Protein AF-A0A1F4R4F5-F1 (afdb_monomer)

Mean predicted aligned error: 3.31 Å

Foldseek 3Di:
DLLLVVDDLVCLLVNVVVCQVVVPLVSLVVNLVVLLVLLVVLLVVLDPVSVVSLVSSLCVLPDDRPDDGPCPPSSVVSSVSSVVSSVVSVVSRD

Nearest PDB structures (foldseek):
  6cap-assembly1_T  TM=4.464E-01  e=1.034E+00  Thermus thermophilus HB8
  4v48-assembly1_BT  TM=4.603E-01  e=1.362E+00  Escherichia coli
  8ud6-assembly2_2t  TM=4.528E-01  e=3.112E+00  Thermus thermophilus HB8
  8uu6-assembly1_t  TM=4.162E-01  e=2.362E+00  Listeria innocua
  7nhk-assembly1_u  TM=4.415E-01  e=4.576E+00  Enterococcus faecalis

Organism: NCBI:txid1802567

Secondary structure (DSSP, 8-state):
--GGGG--GGGHHHHHHHHHHHT-THHHHHHHHHHHHHHHHHHHH--HHHHHHHHHHHHHHHSPPSS--S-HHHHHHHHHHHHHHHHHHHHHH-

Radius of gyration: 12.98 Å; Cα contacts (8 Å, |Δi|>4): 65; chains: 1; bounding box: 34×20×34 Å

Solvent-accessible surface area (backbone atoms only — not comparable to full-atom values): 5561 Å² total; per-residue (Å²): 129,72,59,58,80,74,66,44,79,92,44,46,68,59,43,54,48,50,35,57,74,69,67,41,66,70,50,54,53,56,38,48,58,52,52,53,49,51,50,52,52,34,56,71,64,70,41,73,67,34,52,54,50,51,55,52,44,50,54,61,65,72,45,84,72,96,65,84,67,90,55,57,67,62,53,49,52,51,45,52,50,52,52,51,54,49,56,53,43,41,72,78,76,108

Sequence (94 aa):
MNPVNRFKIDNYKEILREIEELGRLDYLRDLEDKVIKEIADLIHENSDEARAQLIKLEQLVEAKLDFTPRNKFLLSAFKNSLSGALSVAKFYLF

pLDDT: mean 91.59, std 4.29, range [77.19, 96.81]

Structure (mmCIF, N/CA/C/O backbone):
data_AF-A0A1F4R4F5-F1
#
_entry.id   AF-A0A1F4R4F5-F1
#
loop_
_atom_site.group_PDB
_atom_site.id
_atom_site.type_symbol
_atom_site.label_atom_id
_atom_site.label_alt_id
_atom_site.label_comp_id
_atom_site.label_asym_id
_atom_site.label_entity_id
_atom_site.label_seq_id
_atom_site.pdbx_PDB_ins_code
_atom_site.Cartn_x
_atom_site.Cartn_y
_atom_site.Cartn_z
_atom_site.occupancy
_atom_site.B_iso_or_equiv
_atom_site.auth_seq_id
_atom_site.auth_comp_id
_atom_site.auth_asym_id
_atom_site.auth_atom_id
_atom_site.pdbx_PDB_model_num
ATOM 1 N N . MET A 1 1 ? -19.792 5.091 2.346 1.00 80.56 1 MET A N 1
ATOM 2 C CA . MET A 1 1 ? -19.155 4.780 1.045 1.00 80.56 1 MET A CA 1
ATOM 3 C C . MET A 1 1 ? -17.833 4.078 1.335 1.00 80.56 1 MET A C 1
ATOM 5 O O . MET A 1 1 ? -17.208 4.468 2.310 1.00 80.56 1 MET A O 1
ATOM 9 N N . ASN A 1 2 ? -17.442 3.034 0.589 1.00 89.25 2 ASN A N 1
ATOM 10 C CA . ASN A 1 2 ? -16.151 2.361 0.811 1.00 89.25 2 ASN A CA 1
ATOM 11 C C . ASN A 1 2 ? -15.011 3.275 0.300 1.00 89.25 2 ASN A C 1
ATOM 13 O O . ASN A 1 2 ? -14.989 3.559 -0.904 1.00 89.25 2 ASN A O 1
ATOM 17 N N . PRO A 1 3 ? -14.098 3.761 1.168 1.00 91.50 3 PRO A N 1
ATOM 18 C CA . PRO A 1 3 ? -13.025 4.672 0.766 1.00 91.50 3 PRO A CA 1
ATOM 19 C C . PRO A 1 3 ? -12.020 4.013 -0.190 1.00 91.50 3 PRO A C 1
ATOM 21 O O . PRO A 1 3 ? -11.381 4.703 -0.977 1.00 91.50 3 PRO A O 1
ATOM 24 N N . VAL A 1 4 ? -11.936 2.683 -0.228 1.00 94.44 4 VAL A N 1
ATOM 25 C CA . VAL A 1 4 ? -11.057 1.947 -1.151 1.00 94.44 4 VAL A CA 1
ATOM 26 C C . VAL A 1 4 ? -11.416 2.199 -2.618 1.00 94.44 4 VAL A C 1
ATOM 28 O O . VAL A 1 4 ? -10.552 2.182 -3.497 1.00 94.44 4 VAL A O 1
ATOM 31 N N . ASN A 1 5 ? -12.676 2.524 -2.922 1.00 93.00 5 ASN A N 1
ATOM 32 C CA . ASN A 1 5 ? -13.113 2.786 -4.296 1.00 93.00 5 ASN A CA 1
ATOM 33 C C . ASN A 1 5 ? -12.379 3.966 -4.946 1.00 93.00 5 ASN A C 1
ATOM 35 O O . ASN A 1 5 ? -12.160 3.946 -6.155 1.00 93.00 5 ASN A O 1
ATOM 39 N N . ARG A 1 6 ? -11.930 4.937 -4.146 1.00 92.94 6 ARG A N 1
ATOM 40 C CA . ARG A 1 6 ? -11.191 6.128 -4.592 1.00 92.94 6 ARG A CA 1
ATOM 41 C C . ARG A 1 6 ? -9.668 6.007 -4.432 1.00 92.94 6 ARG A C 1
ATOM 43 O O . ARG A 1 6 ? -8.973 7.007 -4.590 1.00 92.94 6 ARG A O 1
ATOM 50 N N . PHE A 1 7 ? -9.156 4.816 -4.114 1.00 94.50 7 PHE A N 1
ATOM 51 C CA . PHE A 1 7 ? -7.721 4.564 -3.987 1.00 94.50 7 PHE A CA 1
ATOM 52 C C . PHE A 1 7 ? -6.944 4.969 -5.248 1.00 94.50 7 PHE A C 1
ATOM 54 O O . PHE A 1 7 ? -7.321 4.609 -6.364 1.00 94.50 7 PHE A O 1
ATOM 61 N N . LYS A 1 8 ? -5.848 5.689 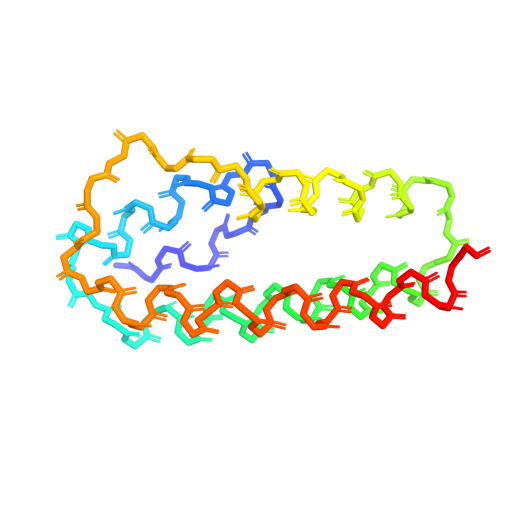-5.014 1.00 93.38 8 LYS A N 1
ATOM 62 C CA . LYS A 1 8 ? -4.722 5.976 -5.903 1.00 93.38 8 LYS A CA 1
ATOM 63 C C . LYS A 1 8 ? -3.452 5.930 -5.050 1.00 93.38 8 LYS A C 1
ATOM 65 O O . LYS A 1 8 ? -3.511 6.213 -3.854 1.00 93.38 8 LYS A O 1
ATOM 70 N N . ILE A 1 9 ? -2.288 5.670 -5.644 1.00 92.94 9 ILE A N 1
ATOM 71 C CA . ILE A 1 9 ? -1.018 5.663 -4.891 1.00 92.94 9 ILE A CA 1
ATOM 72 C C . ILE A 1 9 ? -0.833 6.977 -4.110 1.00 92.94 9 ILE A C 1
ATOM 74 O O . ILE A 1 9 ? -0.496 6.954 -2.928 1.00 92.94 9 ILE A O 1
ATOM 78 N N . ASP A 1 10 ? -1.166 8.117 -4.722 1.00 92.38 10 ASP A N 1
ATOM 79 C CA . ASP A 1 10 ? -1.049 9.449 -4.109 1.00 92.38 10 ASP A CA 1
ATOM 80 C C . ASP A 1 10 ? -1.851 9.634 -2.817 1.00 92.38 10 ASP A C 1
ATOM 82 O O . ASP A 1 10 ? -1.427 10.382 -1.937 1.00 92.38 10 ASP A O 1
ATOM 86 N N . ASN A 1 11 ? -3.000 8.965 -2.691 1.00 93.44 11 ASN A N 1
ATOM 87 C CA . ASN A 1 11 ? -3.896 9.122 -1.545 1.00 93.44 11 ASN A CA 1
ATOM 88 C C . ASN A 1 11 ? -3.876 7.925 -0.584 1.00 93.44 11 ASN A C 1
ATOM 90 O O . ASN A 1 11 ? -4.671 7.891 0.350 1.00 93.44 11 ASN A O 1
ATOM 94 N N . TYR A 1 12 ? -2.946 6.976 -0.745 1.00 93.19 12 TYR A N 1
ATOM 95 C CA . TYR A 1 12 ? -2.841 5.765 0.081 1.00 93.19 12 TYR A CA 1
ATOM 96 C C . TYR A 1 12 ? -2.980 6.030 1.592 1.00 93.19 12 TYR A C 1
ATOM 98 O O . TYR A 1 12 ? -3.776 5.380 2.270 1.00 93.19 12 TYR A O 1
ATOM 106 N N . LYS A 1 13 ? -2.250 7.020 2.129 1.00 91.75 13 LYS A N 1
ATOM 107 C CA . LYS A 1 13 ? -2.290 7.354 3.565 1.00 91.75 13 LYS A CA 1
ATOM 108 C C . LYS A 1 13 ? -3.643 7.911 4.011 1.00 91.75 13 LYS A C 1
ATOM 110 O O . LYS A 1 13 ? -4.067 7.635 5.129 1.00 91.75 13 LYS A O 1
ATOM 115 N N . GLU A 1 14 ? -4.300 8.685 3.150 1.00 93.12 14 GLU A N 1
ATOM 116 C CA . GLU A 1 14 ? -5.631 9.238 3.407 1.00 93.12 14 GLU A CA 1
ATOM 117 C C . GLU A 1 14 ? -6.669 8.113 3.478 1.00 93.12 14 GLU A C 1
ATOM 119 O O . GLU A 1 14 ? -7.415 8.035 4.451 1.00 93.12 14 GLU A O 1
ATOM 124 N N . ILE A 1 15 ? -6.652 7.186 2.510 1.00 93.88 15 ILE A N 1
ATOM 125 C CA . ILE A 1 15 ? -7.553 6.023 2.510 1.00 93.88 15 ILE A CA 1
ATOM 126 C C . ILE A 1 15 ? -7.348 5.185 3.770 1.00 93.88 15 ILE A C 1
ATOM 128 O O . ILE A 1 15 ? -8.312 4.812 4.436 1.00 93.88 15 ILE A O 1
ATOM 132 N N . LEU A 1 16 ? -6.089 4.917 4.121 1.00 92.31 16 LEU A N 1
ATOM 133 C CA . LEU A 1 16 ? -5.747 4.127 5.296 1.00 92.31 16 LEU A CA 1
ATOM 134 C C . LEU A 1 16 ? -6.235 4.787 6.595 1.00 92.31 16 LEU A C 1
ATOM 136 O O . LEU A 1 16 ? -6.751 4.099 7.476 1.00 92.31 16 LEU A O 1
ATOM 140 N N . ARG A 1 17 ? -6.117 6.117 6.704 1.00 91.50 17 ARG A N 1
ATOM 141 C CA . ARG A 1 17 ? -6.648 6.871 7.845 1.00 91.50 17 ARG A CA 1
ATOM 142 C C . ARG A 1 17 ? -8.163 6.756 7.932 1.00 91.50 17 ARG A C 1
ATOM 144 O O . ARG A 1 17 ? -8.681 6.478 9.007 1.00 91.50 17 ARG A O 1
ATOM 151 N N . GLU A 1 18 ? -8.871 6.932 6.823 1.00 92.69 18 GLU A N 1
ATOM 152 C CA . GLU A 1 18 ? -10.331 6.837 6.828 1.00 92.69 18 GLU A CA 1
A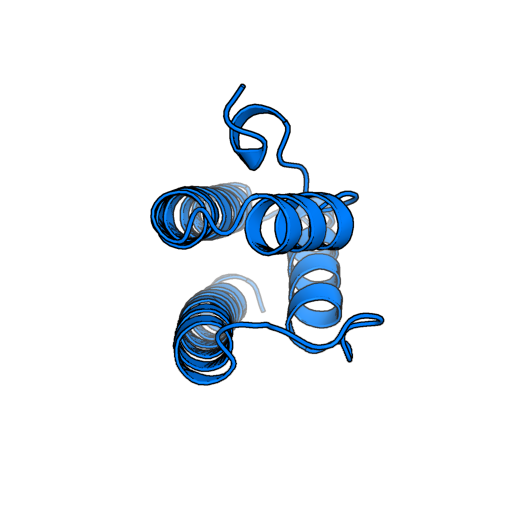TOM 153 C C . GLU A 1 18 ? -10.825 5.444 7.214 1.00 92.69 18 GLU A C 1
ATOM 155 O O . GLU A 1 18 ? -11.784 5.320 7.973 1.00 92.69 18 GLU A O 1
ATOM 160 N N . ILE A 1 19 ? -10.159 4.386 6.745 1.00 92.00 19 ILE A N 1
ATOM 161 C CA . ILE A 1 19 ? -10.465 3.006 7.148 1.00 92.00 19 ILE A CA 1
ATOM 162 C C . ILE A 1 19 ? -10.352 2.849 8.673 1.00 92.00 19 ILE A C 1
ATOM 164 O O . ILE A 1 19 ? -11.239 2.273 9.313 1.00 92.00 19 ILE A O 1
ATOM 168 N N . GLU A 1 20 ? -9.292 3.401 9.265 1.00 89.88 20 GLU A N 1
ATOM 169 C CA . GLU A 1 20 ? -9.044 3.368 10.710 1.00 89.88 20 GLU A CA 1
ATOM 170 C C . GLU A 1 20 ? -10.053 4.210 11.508 1.00 89.88 20 GLU A C 1
ATOM 172 O O . GLU A 1 20 ? -10.561 3.760 12.544 1.00 89.88 20 GLU A O 1
ATOM 177 N N . GLU A 1 21 ? -10.405 5.402 11.018 1.00 89.94 21 GLU A N 1
ATOM 178 C CA . GLU A 1 21 ? -11.416 6.280 11.620 1.00 89.94 21 GLU A CA 1
ATOM 179 C C . GLU A 1 21 ? -12.795 5.613 11.638 1.00 89.94 21 GLU A C 1
ATOM 181 O O . GLU A 1 21 ? -13.456 5.578 12.685 1.00 89.94 21 GLU A O 1
ATOM 186 N N . LEU A 1 22 ? -13.176 4.992 10.518 1.00 90.31 22 LEU A N 1
ATOM 187 C CA . LEU A 1 22 ? -14.406 4.215 10.377 1.00 90.31 22 LEU A CA 1
ATOM 188 C C . LEU A 1 22 ? -14.397 2.933 11.223 1.00 90.31 22 LEU A C 1
ATOM 190 O O . LEU A 1 22 ? -15.462 2.386 11.505 1.00 90.31 22 LEU A O 1
ATOM 194 N N . GLY A 1 23 ? -13.219 2.438 11.617 1.00 85.12 23 GLY A N 1
ATOM 195 C CA . GLY A 1 23 ? -13.068 1.173 12.341 1.00 85.12 23 GLY A CA 1
ATOM 196 C C . GLY A 1 23 ? -13.489 -0.048 11.515 1.00 85.12 23 GLY A C 1
ATOM 197 O O . GLY A 1 23 ? -13.877 -1.072 12.077 1.00 85.12 23 GLY A O 1
ATOM 198 N N . ARG A 1 24 ? -13.454 0.064 10.183 1.00 85.88 24 ARG A N 1
ATOM 199 C CA . ARG A 1 24 ? -13.945 -0.948 9.238 1.00 85.88 24 ARG A CA 1
ATOM 200 C C . ARG A 1 24 ? -12.792 -1.776 8.694 1.00 85.88 24 ARG A C 1
ATOM 202 O O . ARG A 1 24 ? -12.251 -1.498 7.632 1.00 85.88 24 ARG A O 1
ATOM 209 N N . LEU A 1 25 ? -12.404 -2.792 9.460 1.00 83.00 25 LEU A N 1
ATOM 210 C CA . LEU A 1 25 ? -11.260 -3.660 9.153 1.00 83.00 25 LEU A CA 1
ATOM 211 C C . LEU A 1 25 ? -11.440 -4.472 7.863 1.00 83.00 25 LEU A C 1
ATOM 213 O O . LEU A 1 25 ? -10.456 -4.846 7.237 1.00 83.00 25 LEU A O 1
ATOM 217 N N . ASP A 1 26 ? -12.681 -4.713 7.447 1.00 89.31 26 ASP A N 1
ATOM 218 C CA . ASP A 1 26 ? -13.009 -5.300 6.149 1.00 89.31 26 ASP A CA 1
ATOM 219 C C . ASP A 1 26 ? -12.444 -4.469 4.988 1.00 89.31 26 ASP A C 1
ATOM 221 O O . ASP A 1 26 ? -11.882 -5.024 4.048 1.00 89.31 26 ASP A O 1
ATOM 225 N N . TYR A 1 27 ? -12.457 -3.139 5.108 1.00 93.69 27 TYR A N 1
ATOM 226 C CA . TYR A 1 27 ? -11.888 -2.258 4.088 1.00 93.69 27 TYR A CA 1
ATOM 227 C C . TYR A 1 27 ? -10.358 -2.286 4.045 1.00 93.69 27 TYR A C 1
ATOM 229 O O . TYR A 1 27 ? -9.780 -1.909 3.030 1.00 93.69 27 TYR A O 1
ATOM 237 N N . LEU A 1 28 ? -9.685 -2.742 5.108 1.00 92.75 28 LEU A N 1
ATOM 238 C CA . LEU A 1 28 ? -8.233 -2.933 5.075 1.00 92.75 28 LEU A CA 1
ATOM 239 C C . LEU A 1 28 ? -7.859 -4.072 4.119 1.00 92.75 28 LEU A C 1
ATOM 241 O O . LEU A 1 28 ? -6.901 -3.941 3.364 1.00 92.75 28 LEU A O 1
ATOM 245 N N . ARG A 1 29 ? -8.653 -5.149 4.113 1.00 92.44 29 ARG A N 1
ATOM 246 C CA . ARG A 1 29 ? -8.496 -6.257 3.165 1.00 92.44 29 ARG A CA 1
ATOM 247 C C . ARG A 1 29 ? -8.843 -5.829 1.740 1.00 92.44 29 ARG A C 1
ATOM 249 O O . ARG A 1 29 ? -8.086 -6.112 0.824 1.00 92.44 29 ARG A O 1
ATOM 256 N N . ASP A 1 30 ? -9.934 -5.086 1.557 1.00 95.31 30 ASP A N 1
ATOM 257 C CA . ASP A 1 30 ? -10.276 -4.544 0.234 1.00 95.31 30 ASP A CA 1
ATOM 258 C C . ASP A 1 30 ? -9.151 -3.646 -0.313 1.00 95.31 30 ASP A C 1
ATOM 260 O O . ASP A 1 30 ? -8.845 -3.666 -1.508 1.00 95.31 30 ASP A O 1
ATOM 264 N N . LEU A 1 31 ? -8.535 -2.836 0.558 1.00 95.62 31 LEU A N 1
ATOM 265 C CA . LEU A 1 31 ? -7.395 -1.999 0.196 1.00 95.62 31 LEU A CA 1
ATOM 266 C C . LEU A 1 31 ? -6.185 -2.853 -0.183 1.00 95.62 31 LEU A C 1
ATOM 268 O O . LEU A 1 31 ? -5.509 -2.529 -1.153 1.00 95.62 31 LEU A O 1
ATOM 272 N N . GLU A 1 32 ? -5.921 -3.925 0.559 1.00 95.81 32 GLU A N 1
ATOM 273 C CA . GLU A 1 32 ? -4.822 -4.857 0.296 1.00 95.81 32 GLU A CA 1
ATOM 274 C C . GLU A 1 32 ? -4.940 -5.457 -1.100 1.00 95.81 32 GLU A C 1
ATOM 276 O O . GLU A 1 32 ? -4.032 -5.294 -1.915 1.00 95.81 32 GLU A O 1
ATOM 281 N N . ASP A 1 33 ? -6.093 -6.054 -1.405 1.00 96.00 33 ASP A N 1
ATOM 282 C CA . ASP A 1 33 ? -6.370 -6.670 -2.702 1.00 96.00 33 ASP A CA 1
ATOM 283 C C . ASP A 1 33 ? -6.214 -5.649 -3.839 1.00 96.00 33 ASP A C 1
ATOM 285 O O . ASP A 1 33 ? -5.647 -5.947 -4.895 1.00 96.00 33 ASP A O 1
ATOM 289 N N . LYS A 1 34 ? -6.670 -4.410 -3.618 1.00 96.38 34 LYS A N 1
ATOM 290 C CA . LYS A 1 34 ? -6.576 -3.342 -4.615 1.00 96.38 34 LYS A CA 1
ATOM 291 C C . LYS A 1 34 ? -5.144 -2.857 -4.836 1.00 96.38 34 LYS A C 1
ATOM 293 O O . LYS A 1 34 ? -4.760 -2.644 -5.982 1.00 96.38 34 LYS A O 1
ATOM 298 N N . VAL A 1 35 ? -4.353 -2.703 -3.775 1.00 96.81 35 VAL A N 1
ATOM 299 C CA . VAL A 1 35 ? -2.941 -2.303 -3.877 1.00 96.81 35 VAL A CA 1
ATOM 300 C C . VAL A 1 35 ? -2.117 -3.414 -4.529 1.00 96.81 35 VAL A C 1
ATOM 302 O O . VAL A 1 35 ? -1.289 -3.125 -5.386 1.00 96.81 35 VAL A O 1
ATOM 305 N N . ILE A 1 36 ? -2.353 -4.681 -4.177 1.00 96.25 36 ILE A N 1
ATOM 306 C CA . ILE A 1 36 ? -1.669 -5.824 -4.800 1.00 96.25 36 ILE A CA 1
ATOM 307 C C . ILE A 1 36 ? -1.985 -5.894 -6.294 1.00 96.25 36 ILE A C 1
ATOM 309 O O . ILE A 1 36 ? -1.082 -6.122 -7.099 1.00 96.25 36 ILE A O 1
ATOM 313 N N . LYS A 1 37 ? -3.244 -5.663 -6.679 1.00 96.38 37 LYS A N 1
ATOM 314 C CA . LYS A 1 37 ? -3.618 -5.584 -8.092 1.00 96.38 37 LYS A CA 1
ATOM 315 C C . LYS A 1 37 ? -2.878 -4.454 -8.810 1.00 96.38 37 LYS A C 1
ATOM 317 O O . LYS A 1 37 ? -2.320 -4.698 -9.870 1.00 96.38 37 LYS A O 1
ATOM 322 N N . GLU A 1 38 ? -2.819 -3.264 -8.213 1.00 96.12 38 GLU A N 1
ATOM 323 C CA . GLU A 1 38 ? -2.072 -2.132 -8.776 1.00 96.12 38 GLU A CA 1
ATOM 324 C C . GLU A 1 38 ? -0.589 -2.484 -8.970 1.00 96.12 38 GLU A C 1
ATOM 326 O O . GLU A 1 38 ? -0.019 -2.223 -10.021 1.00 96.12 38 GLU A O 1
ATOM 331 N N . ILE A 1 39 ? 0.032 -3.149 -7.989 1.00 96.06 39 ILE A N 1
ATOM 332 C CA . ILE A 1 39 ? 1.413 -3.633 -8.106 1.00 96.06 39 ILE A CA 1
ATOM 333 C C . ILE A 1 39 ? 1.557 -4.586 -9.299 1.00 96.06 39 ILE A C 1
ATOM 335 O O . ILE A 1 39 ? 2.503 -4.454 -10.071 1.00 96.06 39 ILE A O 1
ATOM 339 N N . ALA A 1 40 ? 0.633 -5.535 -9.464 1.00 95.38 40 ALA A N 1
ATOM 340 C CA . ALA A 1 40 ? 0.655 -6.475 -10.582 1.00 95.38 40 ALA A CA 1
ATOM 341 C C . ALA A 1 40 ? 0.496 -5.772 -11.940 1.00 95.38 40 ALA A C 1
ATOM 343 O O . ALA A 1 40 ? 1.224 -6.098 -12.878 1.00 95.38 40 ALA A O 1
ATOM 344 N N . ASP A 1 41 ? -0.403 -4.789 -12.030 1.00 95.50 41 ASP A N 1
ATOM 345 C CA . ASP A 1 41 ? -0.626 -3.995 -13.240 1.00 95.50 41 ASP A CA 1
ATOM 346 C C . ASP A 1 41 ? 0.637 -3.181 -13.599 1.00 95.50 41 ASP A C 1
ATOM 348 O O . ASP A 1 41 ? 1.069 -3.196 -14.752 1.00 95.50 41 ASP A O 1
ATOM 352 N N . LEU A 1 42 ? 1.312 -2.582 -12.609 1.00 95.12 42 LEU A N 1
ATOM 353 C CA . LEU A 1 42 ? 2.582 -1.861 -12.798 1.00 95.12 42 LEU A CA 1
ATOM 354 C C . LEU A 1 42 ? 3.729 -2.782 -13.249 1.00 95.12 42 LEU A C 1
ATOM 356 O O . LEU A 1 42 ? 4.531 -2.402 -14.102 1.00 95.12 42 LEU A O 1
ATOM 360 N N . ILE A 1 43 ? 3.804 -4.009 -12.717 1.00 93.88 43 ILE A N 1
ATOM 361 C CA . ILE A 1 4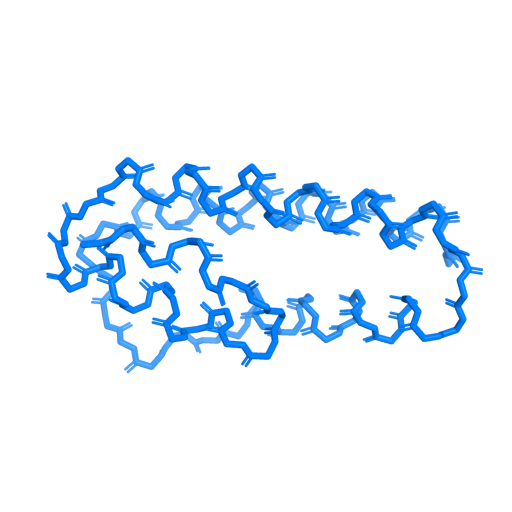3 ? 4.750 -5.028 -13.212 1.00 93.88 43 ILE A CA 1
ATOM 362 C C . ILE A 1 43 ? 4.476 -5.342 -14.681 1.00 93.88 43 ILE A C 1
ATOM 364 O O . ILE A 1 43 ? 5.411 -5.484 -15.466 1.00 93.88 43 ILE A O 1
ATOM 368 N N . HIS A 1 44 ? 3.202 -5.461 -15.053 1.00 93.94 44 HIS A N 1
ATOM 369 C CA . HIS A 1 44 ? 2.818 -5.801 -16.415 1.00 93.94 44 HIS A CA 1
ATOM 370 C C . HIS A 1 44 ? 3.107 -4.669 -17.407 1.00 93.94 44 HIS A C 1
ATOM 372 O O . HIS A 1 44 ? 3.482 -4.941 -18.546 1.00 93.94 44 HIS A O 1
ATOM 378 N N . GLU A 1 45 ? 2.964 -3.413 -16.976 1.00 94.31 45 GLU A N 1
ATOM 379 C CA . GLU A 1 45 ? 3.274 -2.238 -17.792 1.00 94.31 45 GLU A CA 1
ATOM 380 C C . GLU A 1 45 ? 4.771 -2.138 -18.127 1.00 94.31 45 GLU A C 1
ATOM 382 O O . GLU A 1 45 ? 5.123 -1.792 -19.254 1.00 94.31 45 GLU A O 1
ATOM 387 N N . ASN A 1 46 ? 5.651 -2.484 -17.175 1.00 90.94 46 ASN A N 1
ATOM 388 C CA . A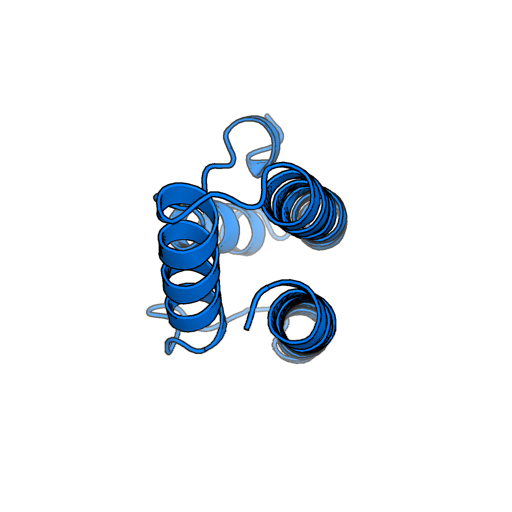SN A 1 46 ? 7.110 -2.531 -17.351 1.00 90.94 46 ASN A CA 1
ATOM 389 C C . ASN A 1 46 ? 7.714 -1.257 -17.992 1.00 90.94 46 ASN A C 1
ATOM 391 O O . ASN A 1 46 ? 8.605 -1.323 -18.842 1.00 90.94 46 ASN A O 1
ATOM 395 N N . SER A 1 47 ? 7.211 -0.091 -17.583 1.00 93.88 47 SER A N 1
ATOM 396 C CA . SER A 1 47 ? 7.690 1.236 -17.983 1.00 93.88 47 SER A CA 1
ATOM 397 C C . SER A 1 47 ? 8.544 1.883 -16.884 1.00 93.88 47 SER A C 1
ATOM 399 O O . SER A 1 47 ? 8.526 1.468 -15.718 1.00 93.88 47 SER A O 1
ATOM 401 N N . ASP A 1 48 ? 9.297 2.928 -17.233 1.00 93.31 48 ASP A N 1
ATOM 402 C CA . ASP A 1 48 ? 10.046 3.707 -16.240 1.00 93.31 48 ASP A CA 1
ATOM 403 C C . ASP A 1 48 ? 9.096 4.472 -15.304 1.00 93.31 48 ASP A C 1
ATOM 405 O O . ASP A 1 48 ? 9.361 4.594 -14.103 1.00 93.31 48 ASP A O 1
ATOM 409 N N . GLU A 1 49 ? 7.941 4.904 -15.814 1.00 93.69 49 GLU A N 1
ATOM 410 C CA . GLU A 1 49 ? 6.848 5.448 -15.015 1.00 93.69 49 GLU A CA 1
ATOM 411 C C . GLU A 1 49 ? 6.324 4.420 -14.004 1.00 93.69 49 GLU A C 1
ATOM 413 O O . GLU A 1 49 ? 6.160 4.753 -12.826 1.00 93.69 49 GLU A O 1
ATOM 418 N N . ALA A 1 50 ? 6.118 3.165 -14.419 1.00 92.00 50 ALA A N 1
ATOM 419 C CA . ALA A 1 50 ? 5.639 2.109 -13.532 1.00 92.00 50 ALA A CA 1
ATOM 420 C C . ALA A 1 50 ? 6.642 1.797 -12.411 1.00 92.00 50 ALA A C 1
ATOM 422 O O . ALA A 1 50 ? 6.270 1.687 -11.237 1.00 92.00 50 ALA A O 1
ATOM 423 N N . ARG A 1 51 ? 7.939 1.756 -12.738 1.00 93.62 51 ARG A N 1
ATOM 424 C CA . ARG A 1 51 ? 9.023 1.642 -11.747 1.00 93.62 51 ARG A CA 1
ATOM 425 C C . ARG A 1 51 ? 9.003 2.794 -10.744 1.00 93.62 51 ARG A C 1
ATOM 427 O O . ARG A 1 51 ? 9.105 2.559 -9.538 1.00 93.62 51 ARG A O 1
ATOM 434 N N . ALA A 1 52 ? 8.842 4.032 -11.215 1.00 94.12 52 ALA A N 1
ATOM 435 C CA . ALA A 1 52 ? 8.765 5.205 -10.347 1.00 94.12 52 ALA A CA 1
ATOM 436 C C . ALA A 1 52 ? 7.547 5.145 -9.407 1.00 94.12 52 ALA A C 1
ATOM 438 O O . ALA A 1 52 ? 7.657 5.483 -8.224 1.00 94.12 52 ALA A O 1
ATOM 439 N N . GLN A 1 53 ? 6.401 4.669 -9.901 1.00 94.88 53 GLN A N 1
ATOM 440 C CA . GLN A 1 53 ? 5.203 4.477 -9.084 1.00 94.88 53 GLN A CA 1
ATOM 441 C C . GLN A 1 53 ? 5.377 3.388 -8.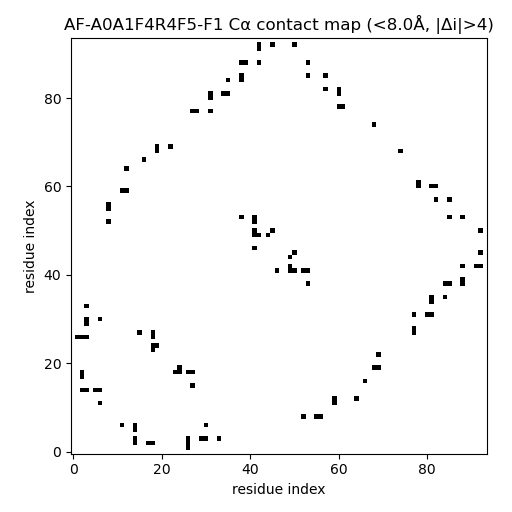020 1.00 94.88 53 GLN A C 1
ATOM 443 O O . GLN A 1 53 ? 4.964 3.597 -6.878 1.00 94.88 53 GLN A O 1
ATOM 448 N N . LEU A 1 54 ? 6.040 2.274 -8.335 1.00 94.69 54 LEU A N 1
ATOM 449 C CA . LEU A 1 54 ? 6.334 1.228 -7.350 1.00 94.69 54 LEU A CA 1
ATOM 450 C C . LEU A 1 54 ? 7.275 1.709 -6.245 1.00 94.69 54 LEU A C 1
ATOM 452 O O . LEU A 1 54 ? 7.013 1.452 -5.071 1.00 94.69 54 LEU A O 1
ATOM 456 N N . ILE A 1 55 ? 8.323 2.462 -6.596 1.00 94.31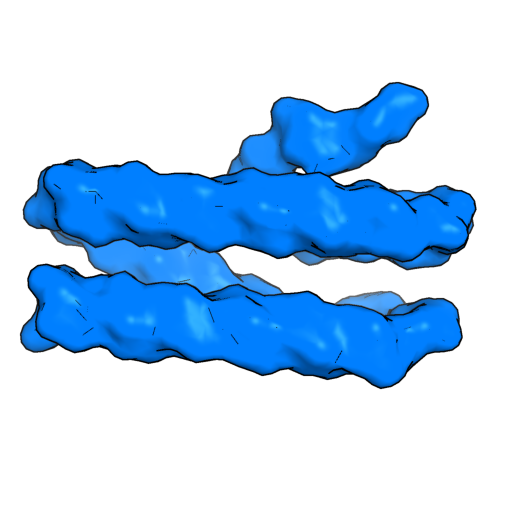 55 ILE A N 1
ATOM 457 C CA . ILE A 1 55 ? 9.220 3.084 -5.608 1.00 94.31 55 ILE A CA 1
ATOM 458 C C . ILE A 1 55 ? 8.427 4.028 -4.698 1.00 94.31 55 ILE A C 1
ATOM 460 O O . ILE A 1 55 ? 8.587 4.012 -3.477 1.00 94.31 55 ILE A O 1
ATOM 464 N N . LYS A 1 56 ? 7.536 4.840 -5.277 1.00 95.31 56 LYS A N 1
ATOM 465 C CA . LYS A 1 56 ? 6.671 5.740 -4.509 1.00 95.31 56 LYS A CA 1
ATOM 466 C C . LYS A 1 56 ? 5.754 4.972 -3.556 1.00 95.31 56 LYS A C 1
ATOM 468 O O . LYS A 1 56 ? 5.620 5.360 -2.397 1.00 95.31 56 LYS A O 1
ATOM 473 N N . LEU A 1 57 ? 5.128 3.896 -4.027 1.00 95.38 57 LEU A N 1
ATOM 474 C CA . LEU A 1 57 ? 4.255 3.054 -3.213 1.00 95.38 57 LEU A CA 1
ATOM 475 C C . LEU A 1 57 ? 5.021 2.413 -2.051 1.00 95.38 57 LEU A C 1
ATOM 477 O O . LEU A 1 57 ? 4.547 2.453 -0.918 1.00 95.38 57 LEU A O 1
ATOM 481 N N . GLU A 1 58 ? 6.224 1.900 -2.297 1.00 94.62 58 GLU A N 1
ATOM 482 C CA . GLU A 1 58 ? 7.081 1.346 -1.249 1.00 94.62 58 GLU A CA 1
ATOM 483 C C . GLU A 1 58 ? 7.404 2.373 -0.163 1.00 94.62 58 GLU A C 1
ATOM 485 O O . GLU A 1 58 ? 7.172 2.116 1.020 1.00 94.62 58 GLU A O 1
ATOM 490 N N . GLN A 1 59 ? 7.827 3.578 -0.554 1.00 94.44 59 GLN A N 1
ATOM 491 C CA . GLN A 1 59 ? 8.082 4.664 0.394 1.00 94.44 59 GLN A CA 1
ATOM 492 C C . GLN A 1 59 ? 6.845 4.988 1.242 1.00 94.44 59 GLN A C 1
ATOM 494 O O . GLN A 1 59 ? 6.958 5.283 2.433 1.00 94.44 59 GLN A O 1
ATOM 499 N N . LEU A 1 60 ? 5.648 4.931 0.653 1.00 93.88 60 LEU A N 1
ATOM 500 C CA . LEU A 1 60 ? 4.394 5.171 1.365 1.00 93.88 60 LEU A CA 1
ATOM 501 C C . LEU A 1 60 ? 4.045 4.046 2.349 1.00 93.88 60 LEU A C 1
ATOM 503 O O . LEU A 1 60 ? 3.557 4.341 3.444 1.00 93.88 60 LEU A O 1
ATOM 507 N N . VAL A 1 61 ? 4.303 2.787 1.986 1.00 92.94 61 VAL A N 1
ATOM 508 C CA . VAL A 1 61 ? 4.081 1.611 2.844 1.00 92.94 61 VAL A CA 1
ATOM 509 C C . VAL A 1 61 ? 5.044 1.618 4.034 1.00 92.94 61 VAL A C 1
ATOM 511 O O . VAL A 1 61 ? 4.611 1.429 5.179 1.00 92.94 61 VAL A O 1
ATOM 514 N N . GLU A 1 62 ? 6.324 1.906 3.798 1.00 90.44 62 GLU A N 1
ATOM 515 C CA . GLU A 1 62 ? 7.369 1.940 4.828 1.00 90.44 62 GLU A CA 1
ATOM 516 C C . GLU A 1 62 ? 7.297 3.181 5.722 1.00 90.44 62 GLU A C 1
ATOM 518 O O . GLU A 1 62 ? 7.706 3.141 6.887 1.00 90.44 62 GLU A O 1
ATOM 523 N N . ALA A 1 63 ? 6.735 4.282 5.217 1.00 89.00 63 ALA A N 1
ATOM 524 C CA . ALA A 1 63 ? 6.637 5.516 5.975 1.00 89.00 63 ALA A CA 1
ATOM 525 C C . ALA A 1 63 ? 5.932 5.318 7.326 1.00 89.00 63 ALA A C 1
ATOM 527 O O . ALA A 1 63 ? 4.921 4.609 7.469 1.00 89.00 63 ALA A O 1
ATOM 528 N N . LYS A 1 64 ? 6.445 6.041 8.329 1.00 84.56 64 LYS A N 1
ATOM 529 C CA . LYS A 1 64 ? 5.750 6.205 9.605 1.00 84.56 64 LYS A CA 1
ATOM 530 C C . LYS A 1 64 ? 4.381 6.830 9.350 1.00 84.56 64 LYS A C 1
ATOM 532 O O . LYS A 1 64 ? 4.244 7.776 8.569 1.00 84.56 64 LYS A O 1
ATOM 537 N N . LEU A 1 65 ? 3.380 6.265 10.011 1.00 85.00 65 LEU A N 1
ATOM 538 C CA . LEU A 1 65 ? 2.030 6.804 10.011 1.00 85.00 65 LEU A CA 1
ATOM 539 C C . LEU A 1 65 ? 1.994 8.020 10.927 1.00 85.00 65 LEU A C 1
ATOM 541 O O . LEU A 1 65 ? 2.663 8.050 11.960 1.00 85.00 65 LEU A O 1
ATOM 545 N N . ASP A 1 66 ? 1.211 9.011 10.537 1.00 84.38 66 ASP A N 1
ATOM 546 C CA . ASP A 1 66 ? 0.975 10.233 11.302 1.00 84.38 66 ASP A CA 1
ATOM 547 C C . ASP A 1 66 ? -0.225 10.112 12.255 1.00 84.38 66 ASP A C 1
ATOM 549 O O . ASP A 1 66 ? -0.593 11.069 12.931 1.00 84.38 66 ASP A O 1
ATOM 553 N N . PHE A 1 67 ? -0.802 8.915 12.353 1.00 82.69 67 PHE A N 1
ATOM 554 C CA . PHE A 1 67 ? -1.849 8.561 13.300 1.00 82.69 67 PHE A CA 1
ATOM 555 C C . PHE A 1 67 ? -1.487 7.273 14.051 1.00 82.69 67 PHE A C 1
ATOM 557 O O . PHE A 1 67 ? -0.677 6.464 13.592 1.00 82.69 67 PHE A O 1
ATOM 564 N N . THR A 1 68 ? -2.101 7.074 15.221 1.00 83.81 68 THR A N 1
ATOM 565 C CA . THR A 1 68 ? -1.955 5.834 15.996 1.00 83.81 68 THR A CA 1
ATOM 566 C C . THR A 1 68 ? -3.027 4.835 15.556 1.00 83.81 68 THR A C 1
ATOM 568 O O . THR A 1 68 ? -4.207 5.115 15.769 1.00 83.81 68 THR A O 1
ATOM 571 N N . PRO A 1 69 ? -2.658 3.677 14.982 1.00 83.56 69 PRO A N 1
ATOM 572 C CA . PRO A 1 69 ? -3.632 2.681 14.551 1.00 83.56 69 PRO A CA 1
ATOM 573 C C . PRO A 1 69 ? -4.396 2.100 15.734 1.00 83.56 69 PRO A C 1
ATOM 575 O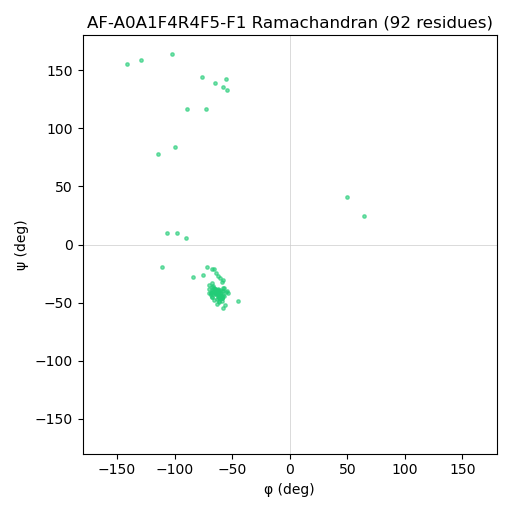 O . PRO A 1 69 ? -3.788 1.763 16.758 1.00 83.56 69 PRO A O 1
ATOM 578 N N . ARG A 1 70 ? -5.706 1.905 15.567 1.00 84.38 70 ARG A N 1
ATOM 579 C CA . ARG A 1 70 ? -6.533 1.185 16.545 1.00 84.38 70 ARG A CA 1
ATOM 580 C C . ARG A 1 70 ? -6.147 -0.291 16.579 1.00 84.38 70 ARG A C 1
ATOM 582 O O . ARG A 1 70 ? -6.015 -0.862 17.658 1.00 84.38 70 ARG A O 1
ATOM 589 N N . ASN A 1 71 ? -5.894 -0.887 15.411 1.00 85.25 71 ASN A N 1
ATOM 590 C CA . ASN A 1 71 ? -5.490 -2.287 15.270 1.00 85.25 71 ASN A CA 1
ATOM 591 C C . ASN A 1 71 ? -4.068 -2.425 14.713 1.00 85.25 71 ASN A C 1
ATOM 593 O O . ASN A 1 71 ? -3.851 -2.761 13.550 1.00 85.25 71 ASN A O 1
ATOM 597 N N . LYS A 1 72 ? -3.072 -2.221 15.585 1.00 87.25 72 LYS A N 1
ATOM 598 C CA . LYS A 1 72 ? -1.645 -2.320 15.228 1.00 87.25 72 LYS A CA 1
ATOM 599 C C . LYS A 1 72 ? -1.279 -3.660 14.584 1.00 87.25 72 LYS A C 1
ATOM 601 O O . LYS A 1 72 ? -0.518 -3.672 13.629 1.00 87.25 72 LYS A O 1
ATOM 606 N N . PHE A 1 73 ? -1.835 -4.767 15.083 1.00 88.50 73 PHE A N 1
ATOM 607 C CA . PHE A 1 73 ? -1.539 -6.106 14.567 1.00 88.50 73 PHE A CA 1
ATOM 608 C C . PHE A 1 73 ? -1.983 -6.281 13.110 1.00 88.50 73 PHE A C 1
ATOM 610 O O . PHE A 1 73 ? -1.182 -6.678 12.269 1.00 88.50 73 PHE A O 1
ATOM 617 N N . LEU A 1 74 ? -3.238 -5.940 12.801 1.00 87.81 74 LEU A N 1
ATOM 618 C CA . LEU A 1 74 ? -3.773 -6.066 11.443 1.00 87.81 74 LEU A CA 1
ATOM 619 C C . LEU A 1 74 ? -3.071 -5.119 10.481 1.00 87.81 74 LEU A C 1
ATOM 621 O O . LEU A 1 74 ? -2.764 -5.506 9.359 1.00 87.81 74 LEU A O 1
ATOM 625 N N . LEU A 1 75 ? -2.740 -3.913 10.940 1.00 89.25 75 LEU A N 1
ATOM 626 C CA . LEU A 1 75 ? -2.003 -2.981 10.110 1.00 89.25 75 LEU A CA 1
ATOM 627 C C . LEU A 1 75 ? -0.567 -3.441 9.834 1.00 89.25 75 LEU A C 1
ATOM 629 O O . LEU A 1 75 ? -0.060 -3.248 8.732 1.00 89.25 75 LEU A O 1
ATOM 633 N N . SER A 1 76 ? 0.089 -4.073 10.808 1.00 90.50 76 SER A N 1
ATOM 634 C CA . SER A 1 76 ? 1.387 -4.715 10.594 1.00 90.50 76 SER A CA 1
ATOM 635 C C . SER A 1 76 ? 1.290 -5.879 9.607 1.00 90.50 76 SER A C 1
ATOM 637 O O . SER A 1 76 ? 2.137 -5.978 8.726 1.00 90.50 76 SER A O 1
ATOM 639 N N . ALA A 1 77 ? 0.261 -6.726 9.709 1.00 91.88 77 ALA A N 1
ATOM 640 C CA . ALA A 1 77 ? 0.035 -7.818 8.760 1.00 91.88 77 ALA A CA 1
ATOM 641 C C . ALA A 1 77 ? -0.192 -7.291 7.332 1.00 91.88 77 ALA A C 1
ATOM 643 O O . ALA A 1 77 ? 0.469 -7.744 6.402 1.00 91.88 77 ALA A O 1
ATOM 644 N N . PHE A 1 78 ? -1.037 -6.268 7.192 1.00 93.69 78 PHE A N 1
ATOM 645 C CA . PHE A 1 78 ? -1.282 -5.557 5.939 1.00 93.69 78 PHE A CA 1
ATOM 646 C C . PHE A 1 78 ? 0.00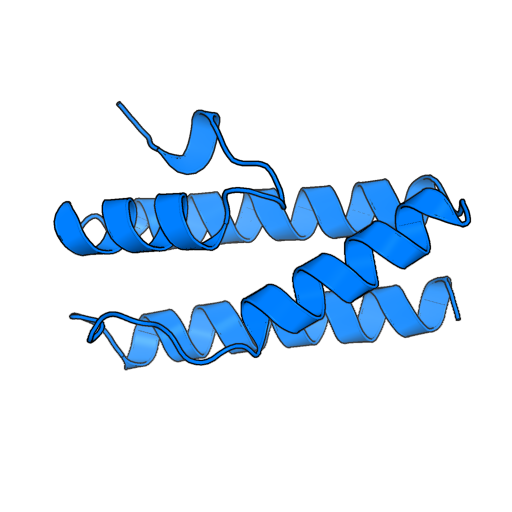9 -4.992 5.334 1.00 93.69 78 PHE A C 1
ATOM 648 O O . PHE A 1 78 ? 0.337 -5.279 4.186 1.00 93.69 78 PHE A O 1
ATOM 655 N N . LYS A 1 79 ? 0.800 -4.243 6.117 1.00 93.38 79 LYS A N 1
ATOM 656 C CA . LYS A 1 79 ? 2.082 -3.702 5.641 1.00 93.38 79 LYS A CA 1
ATOM 657 C C . LYS A 1 79 ? 3.043 -4.807 5.204 1.00 93.38 79 LYS A C 1
ATOM 659 O O . LYS A 1 79 ? 3.654 -4.676 4.153 1.00 93.38 79 LYS A O 1
ATOM 664 N N . ASN A 1 80 ? 3.149 -5.894 5.969 1.00 94.56 80 ASN A N 1
ATOM 665 C CA . ASN A 1 80 ? 4.019 -7.019 5.620 1.00 94.56 80 ASN A CA 1
ATOM 666 C C . ASN A 1 80 ? 3.609 -7.683 4.301 1.00 94.56 80 ASN A C 1
ATOM 668 O O . ASN A 1 80 ? 4.476 -8.036 3.504 1.00 94.56 80 ASN A O 1
ATOM 672 N N . SER A 1 81 ? 2.307 -7.832 4.063 1.00 95.50 81 SER A N 1
ATOM 673 C CA . SER A 1 81 ? 1.778 -8.362 2.806 1.00 95.50 81 SER A CA 1
ATOM 674 C C . SER A 1 81 ? 2.157 -7.475 1.618 1.00 95.50 81 SER A C 1
ATOM 676 O O . SER A 1 81 ? 2.745 -7.955 0.646 1.00 95.50 81 SER A O 1
ATOM 678 N N . LEU A 1 82 ? 1.952 -6.157 1.743 1.00 96.25 82 LEU A N 1
ATOM 679 C CA . LEU A 1 82 ? 2.351 -5.194 0.714 1.00 96.25 82 LEU A CA 1
ATOM 680 C C . LEU A 1 82 ? 3.866 -5.177 0.484 1.00 96.25 82 LEU A C 1
ATOM 682 O O . LEU A 1 82 ? 4.302 -5.163 -0.663 1.00 96.25 82 LEU A O 1
ATOM 686 N N . SER A 1 83 ? 4.677 -5.228 1.544 1.00 95.12 83 SER A N 1
ATOM 687 C CA . SER A 1 83 ? 6.137 -5.332 1.429 1.00 95.12 83 SER A CA 1
ATOM 688 C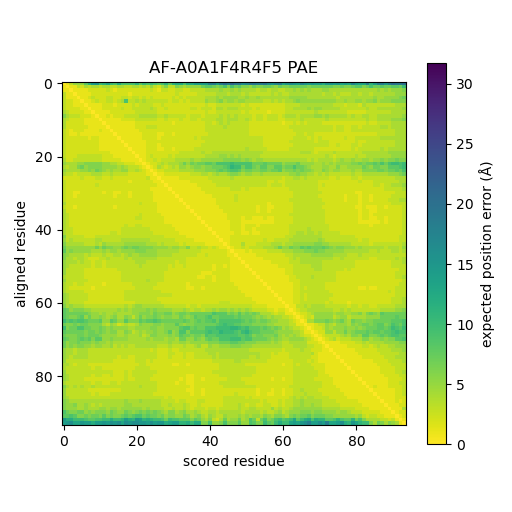 C . SER A 1 83 ? 6.564 -6.610 0.701 1.00 95.12 83 SER A C 1
ATOM 690 O O . SER A 1 83 ? 7.478 -6.567 -0.120 1.00 95.12 83 SER A O 1
ATOM 692 N N . GLY A 1 84 ? 5.886 -7.737 0.944 1.00 95.06 84 GLY A N 1
ATOM 693 C CA . GLY A 1 84 ? 6.105 -8.978 0.200 1.00 95.06 84 GLY A CA 1
ATOM 694 C C . GLY A 1 84 ? 5.807 -8.815 -1.293 1.00 95.06 84 GLY A C 1
ATOM 695 O O . GLY A 1 84 ? 6.653 -9.139 -2.127 1.00 95.06 84 GLY A O 1
ATOM 696 N N . ALA A 1 85 ? 4.647 -8.249 -1.633 1.00 95.12 85 ALA A N 1
ATOM 697 C CA . ALA A 1 85 ? 4.261 -7.981 -3.019 1.00 95.12 85 ALA A CA 1
ATOM 698 C C . ALA A 1 85 ? 5.242 -7.025 -3.726 1.00 95.12 85 ALA A C 1
ATOM 700 O O . ALA A 1 85 ? 5.666 -7.292 -4.849 1.00 95.12 85 ALA A O 1
ATOM 701 N N . LEU A 1 86 ? 5.664 -5.951 -3.053 1.00 94.62 86 LEU A N 1
ATOM 702 C CA . LEU A 1 86 ? 6.649 -4.993 -3.564 1.00 94.62 86 LEU A CA 1
ATOM 703 C C . LEU A 1 86 ? 8.027 -5.629 -3.777 1.00 94.62 86 LEU A C 1
ATOM 705 O O . LEU A 1 86 ? 8.678 -5.363 -4.787 1.00 94.62 86 LEU A O 1
ATOM 709 N N . SER A 1 87 ? 8.466 -6.505 -2.869 1.00 93.81 87 SER A N 1
ATOM 710 C CA . SER A 1 87 ? 9.722 -7.241 -3.041 1.00 93.81 87 SER A CA 1
ATOM 711 C C . SER A 1 87 ? 9.687 -8.141 -4.276 1.00 93.81 87 SER A C 1
ATOM 713 O O . SER A 1 87 ? 10.695 -8.256 -4.971 1.00 93.81 87 SER A O 1
ATOM 715 N N . VAL A 1 88 ? 8.545 -8.772 -4.560 1.00 91.94 88 VAL A N 1
ATOM 716 C CA . VAL A 1 88 ? 8.361 -9.562 -5.784 1.00 91.94 88 VAL A CA 1
ATOM 717 C C . VAL A 1 88 ? 8.362 -8.648 -7.007 1.00 91.94 88 VAL A C 1
ATOM 719 O O . VAL A 1 88 ? 9.058 -8.938 -7.973 1.00 91.94 88 VAL A O 1
ATOM 722 N N . ALA A 1 89 ? 7.654 -7.519 -6.955 1.00 91.62 89 ALA A N 1
ATOM 723 C CA . ALA A 1 89 ? 7.613 -6.548 -8.048 1.00 91.62 89 ALA A CA 1
ATOM 724 C C . ALA A 1 89 ? 9.006 -6.065 -8.452 1.00 91.62 89 ALA A C 1
ATOM 726 O O . ALA A 1 89 ? 9.316 -5.971 -9.639 1.00 91.62 89 ALA A O 1
ATOM 727 N N . LYS A 1 90 ? 9.869 -5.831 -7.458 1.00 88.56 90 LYS A N 1
ATOM 728 C CA . LYS A 1 90 ? 11.259 -5.456 -7.694 1.00 88.56 90 LYS A CA 1
ATOM 729 C C . LYS A 1 90 ? 12.021 -6.500 -8.496 1.00 88.56 90 LYS A C 1
ATOM 731 O O . LYS A 1 90 ? 12.655 -6.127 -9.465 1.00 88.56 90 LYS A O 1
ATOM 736 N N . PHE A 1 91 ? 11.896 -7.781 -8.149 1.00 89.06 91 PHE A N 1
ATOM 737 C CA . PHE A 1 91 ? 12.571 -8.873 -8.861 1.00 89.06 91 PHE A CA 1
ATOM 738 C C . PHE A 1 91 ? 12.212 -8.945 -10.356 1.00 89.06 91 PHE A C 1
ATOM 740 O O . PHE A 1 91 ? 13.025 -9.385 -11.163 1.00 89.06 91 PHE A O 1
ATOM 747 N N . TYR A 1 92 ? 10.995 -8.544 -10.731 1.00 85.06 92 TYR A N 1
ATOM 748 C CA . TYR A 1 92 ? 10.559 -8.561 -12.130 1.00 85.06 92 TYR A CA 1
ATOM 749 C C . TYR A 1 92 ? 10.977 -7.320 -12.923 1.00 85.06 92 TYR A C 1
ATOM 751 O O . TYR A 1 92 ? 11.109 -7.403 -14.142 1.00 85.06 92 TYR A O 1
ATOM 759 N N . LEU A 1 93 ? 11.146 -6.177 -12.257 1.00 78.94 93 LEU A N 1
ATOM 760 C CA . LEU A 1 93 ? 11.329 -4.884 -12.920 1.00 78.94 93 LEU A CA 1
ATOM 761 C C . LEU A 1 93 ? 12.733 -4.286 -12.779 1.00 78.94 93 LEU A C 1
ATOM 763 O O . LEU A 1 93 ? 13.062 -3.391 -13.564 1.00 78.94 93 LEU A O 1
ATOM 767 N N . PHE A 1 94 ? 13.526 -4.731 -11.801 1.00 77.19 94 PHE A N 1
ATOM 768 C CA . PHE A 1 94 ? 14.864 -4.231 -11.469 1.00 77.19 94 PHE A CA 1
ATOM 769 C C . PHE A 1 94 ? 15.873 -5.380 -11.421 1.00 77.19 94 PHE A C 1
ATOM 771 O O . PHE A 1 94 ? 17.001 -5.160 -11.914 1.00 77.19 94 PHE A O 1
#